Protein AF-A0AAU8KJT3-F1 (afdb_monomer_lite)

Foldseek 3Di:
DDDDDPDDDDPPPCPPPPPDDDPVQAQKKAWDQPPVQQWIWIQGSVRDIWIFHADPVRKTHTPVVAQWIWDADPQGIWIAGVVRDIFDAHPRRMTRPPDPDPPDDDDD

pLDDT: mean 72.56, std 16.4, range [39.25, 90.5]

Secondary structure (DSSP, 8-state):
----------------------TTS-SEEEEEEETTTTEEEEE-TTS-EEEEEEPTTS-EE-STT-SEEEEEETTEEEEEETTS-EEEE-TTSEEESSS---------

Sequence (108 aa):
MSGEDAGRQTRSTEAPLTFAPDAAAGPVVRLVQESAAGTVLVTHADGSQARFGRNLDGTLAGPSGSTTDLVADSSGRLLRQRTGTTRRFDSAGLLRLGQRQPSGQVLA

Structure (mmCIF, N/CA/C/O backbone):
data_AF-A0AAU8KJT3-F1
#
_entry.id   AF-A0AAU8KJT3-F1
#
loop_
_atom_site.group_PDB
_atom_site.id
_atom_site.type_symbol
_atom_site.label_atom_id
_atom_site.label_alt_id
_atom_site.label_comp_id
_atom_site.label_asym_id
_atom_site.label_entity_id
_atom_site.label_seq_id
_atom_site.pdbx_PDB_ins_code
_atom_site.Cartn_x
_atom_site.Cartn_y
_atom_site.Cartn_z
_atom_site.occupancy
_atom_site.B_iso_or_equiv
_atom_site.auth_seq_id
_atom_site.auth_comp_id
_atom_site.auth_asym_id
_atom_site.auth_atom_id
_atom_site.pdbx_PDB_model_num
ATOM 1 N N . MET A 1 1 ? 50.275 -4.904 -40.663 1.00 40.38 1 MET A N 1
ATOM 2 C CA . MET A 1 1 ? 49.679 -5.899 -39.749 1.00 40.38 1 MET A CA 1
ATOM 3 C C . MET A 1 1 ? 48.439 -5.261 -39.156 1.00 40.38 1 MET A C 1
ATOM 5 O O . MET A 1 1 ? 48.562 -4.485 -38.221 1.00 40.38 1 MET A O 1
ATOM 9 N N . SER A 1 2 ? 47.286 -5.510 -39.775 1.00 48.94 2 SER A N 1
ATOM 10 C CA . SER A 1 2 ? 45.974 -5.079 -39.284 1.00 48.94 2 SER A CA 1
ATOM 11 C C . SER A 1 2 ? 45.242 -6.338 -38.839 1.00 48.94 2 SER A C 1
ATOM 13 O O . SER A 1 2 ? 45.101 -7.266 -39.630 1.00 48.94 2 SER A O 1
ATOM 15 N N . GLY A 1 3 ? 44.863 -6.395 -37.568 1.00 51.41 3 GLY A N 1
ATOM 16 C CA . GLY A 1 3 ? 44.025 -7.440 -36.994 1.00 51.41 3 GLY A CA 1
ATOM 17 C C . GLY A 1 3 ? 42.993 -6.736 -36.136 1.00 51.41 3 GLY A C 1
ATOM 18 O O . GLY A 1 3 ? 43.339 -6.148 -35.116 1.00 51.41 3 GLY A O 1
ATOM 19 N N . GLU A 1 4 ? 41.778 -6.683 -36.652 1.00 59.03 4 GLU A N 1
ATOM 20 C CA . GLU A 1 4 ? 40.683 -5.846 -36.188 1.00 59.03 4 GLU A CA 1
ATOM 21 C C . GLU A 1 4 ? 40.043 -6.442 -34.925 1.00 59.03 4 GLU A C 1
ATOM 23 O O . GLU A 1 4 ? 39.992 -7.659 -34.742 1.00 59.03 4 GLU A O 1
ATOM 28 N N . ASP A 1 5 ? 39.598 -5.550 -34.044 1.00 54.22 5 ASP A N 1
ATOM 29 C CA . ASP A 1 5 ? 39.007 -5.804 -32.731 1.00 54.22 5 ASP A CA 1
ATOM 30 C C . ASP A 1 5 ? 37.759 -6.704 -32.826 1.00 54.22 5 ASP A C 1
ATOM 32 O O . ASP A 1 5 ? 36.662 -6.276 -33.189 1.00 54.22 5 ASP A O 1
ATOM 36 N N . ALA A 1 6 ? 37.928 -7.990 -32.516 1.00 63.22 6 ALA A N 1
ATOM 37 C CA . ALA A 1 6 ? 36.837 -8.947 -32.404 1.00 63.22 6 ALA A CA 1
ATOM 38 C C . ALA A 1 6 ? 36.197 -8.843 -31.010 1.00 63.22 6 ALA A C 1
ATOM 40 O O . ALA A 1 6 ? 36.493 -9.632 -30.112 1.00 63.22 6 ALA A O 1
ATOM 41 N N . GLY A 1 7 ? 35.290 -7.881 -30.828 1.00 66.12 7 GLY A N 1
ATOM 42 C CA . GLY A 1 7 ? 34.644 -7.640 -29.539 1.00 66.12 7 GLY A CA 1
ATOM 43 C C . GLY A 1 7 ? 33.161 -7.292 -29.639 1.00 66.12 7 GLY A C 1
ATOM 44 O O . GLY A 1 7 ? 32.807 -6.131 -29.774 1.00 66.12 7 GLY A O 1
ATOM 45 N N . ARG A 1 8 ? 32.302 -8.301 -29.424 1.00 57.12 8 ARG A N 1
ATOM 46 C CA . ARG A 1 8 ? 30.838 -8.238 -29.180 1.00 57.12 8 ARG A CA 1
ATOM 47 C C . ARG A 1 8 ? 29.945 -8.019 -30.412 1.00 57.12 8 ARG A C 1
ATOM 49 O O . ARG A 1 8 ? 29.611 -6.902 -30.782 1.00 57.12 8 ARG A O 1
ATOM 56 N N . GLN A 1 9 ? 29.421 -9.121 -30.954 1.00 54.72 9 GLN A N 1
ATOM 57 C CA . GLN A 1 9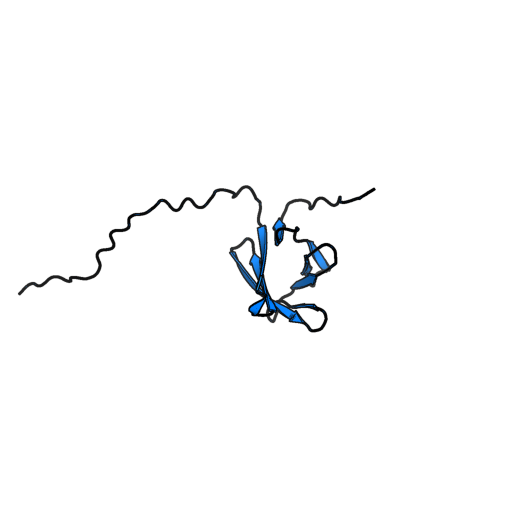 ? 28.191 -9.098 -31.755 1.00 54.72 9 GLN A CA 1
ATOM 58 C C . GLN A 1 9 ? 26.998 -9.473 -30.868 1.00 54.72 9 GLN A C 1
ATOM 60 O O . GLN A 1 9 ? 26.838 -10.632 -30.493 1.00 54.72 9 GLN A O 1
ATOM 65 N N . THR A 1 10 ? 26.141 -8.505 -30.545 1.00 53.09 10 THR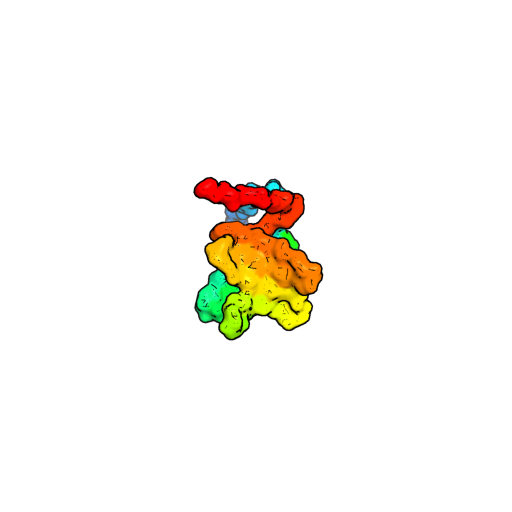 A N 1
ATOM 66 C CA . THR A 1 10 ? 24.816 -8.754 -29.963 1.00 53.09 10 THR A CA 1
ATOM 67 C C . THR A 1 10 ? 23.802 -8.808 -31.097 1.00 53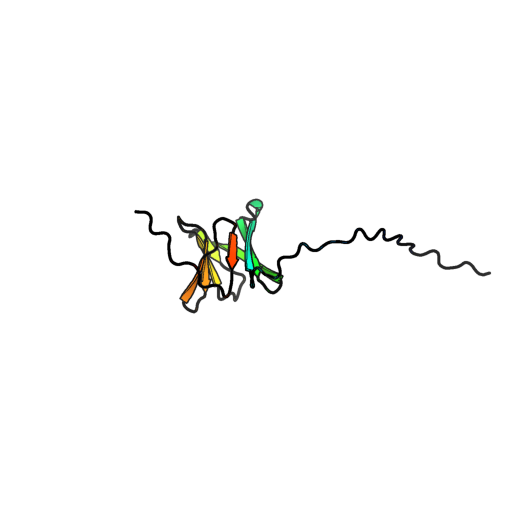.09 10 THR A C 1
ATOM 69 O O . THR A 1 10 ? 23.345 -7.775 -31.583 1.00 53.09 10 THR A O 1
ATOM 72 N N . ARG A 1 11 ? 23.440 -10.009 -31.556 1.00 52.19 11 ARG A N 1
ATOM 73 C CA . ARG A 1 11 ? 22.221 -10.165 -32.358 1.00 52.19 11 ARG A CA 1
ATOM 74 C C . ARG A 1 11 ? 21.034 -10.124 -31.397 1.00 52.19 11 ARG A C 1
ATOM 76 O O . ARG A 1 11 ? 20.598 -11.158 -30.903 1.00 52.19 11 ARG A O 1
ATOM 83 N N . SER A 1 12 ? 20.575 -8.915 -31.079 1.00 48.47 12 SER A N 1
ATOM 84 C CA . SER A 1 12 ? 19.346 -8.697 -30.317 1.00 48.47 12 SER A CA 1
ATOM 85 C C . SER A 1 12 ? 18.156 -9.082 -31.193 1.00 48.47 12 SER A C 1
ATOM 87 O O . SER A 1 12 ? 17.703 -8.294 -32.017 1.00 48.47 12 SER A O 1
ATOM 89 N N . THR A 1 13 ? 17.644 -10.303 -31.044 1.00 52.09 13 THR A N 1
ATOM 90 C CA . THR A 1 13 ? 16.250 -10.598 -31.399 1.00 52.09 13 THR A CA 1
ATOM 91 C C . THR A 1 13 ? 15.386 -9.909 -30.356 1.00 52.09 13 THR A C 1
ATOM 93 O O . THR A 1 13 ? 15.088 -10.469 -29.303 1.00 52.09 13 THR A O 1
ATOM 96 N N . GLU A 1 14 ? 15.079 -8.643 -30.615 1.00 42.50 14 GLU A N 1
ATOM 97 C CA . GLU A 1 14 ? 14.164 -7.840 -29.819 1.00 42.50 14 GLU A CA 1
ATOM 98 C C . GLU A 1 14 ? 12.766 -8.450 -29.974 1.00 42.50 14 GLU A C 1
ATOM 100 O O . GLU A 1 14 ? 12.009 -8.120 -30.883 1.00 42.50 14 GLU A O 1
ATOM 105 N N . ALA A 1 15 ? 12.433 -9.425 -29.123 1.00 53.22 15 ALA A N 1
ATOM 106 C CA . ALA A 1 15 ? 11.034 -9.696 -28.848 1.00 53.22 15 ALA A CA 1
ATOM 107 C C . ALA A 1 15 ? 10.466 -8.368 -28.333 1.00 53.22 15 ALA A C 1
ATOM 109 O O . ALA A 1 15 ? 11.021 -7.846 -27.360 1.00 53.22 15 ALA A O 1
ATOM 110 N N . PRO A 1 16 ? 9.435 -7.781 -28.967 1.00 48.62 16 PRO A N 1
ATOM 111 C CA . PRO A 1 16 ? 8.851 -6.555 -28.459 1.00 48.62 16 PRO A CA 1
ATOM 112 C C . PRO A 1 16 ? 8.336 -6.856 -27.054 1.00 48.62 16 PRO A C 1
ATOM 114 O O . PRO A 1 16 ? 7.337 -7.556 -26.876 1.00 48.62 16 PRO A O 1
ATOM 117 N N . LEU A 1 17 ? 9.060 -6.367 -26.045 1.00 46.28 17 LEU A N 1
ATOM 118 C CA . LEU A 1 17 ? 8.607 -6.345 -24.666 1.00 46.28 17 LEU A CA 1
ATOM 119 C C . LEU A 1 17 ? 7.406 -5.404 -24.646 1.00 46.28 17 LEU A C 1
ATOM 121 O O . LEU A 1 17 ? 7.533 -4.197 -24.464 1.00 46.28 17 LEU A O 1
ATOM 125 N N . THR A 1 18 ? 6.224 -5.959 -24.902 1.00 50.66 18 THR A N 1
ATOM 126 C CA . THR A 1 18 ? 4.972 -5.265 -24.639 1.00 50.66 18 THR A CA 1
ATOM 127 C C . THR A 1 18 ? 4.885 -5.133 -23.129 1.00 50.66 18 THR A C 1
ATOM 129 O O . THR A 1 18 ? 4.507 -6.072 -22.430 1.00 50.66 18 THR A O 1
ATOM 132 N N . PHE A 1 19 ? 5.286 -3.976 -22.609 1.00 49.59 19 PHE A N 1
ATOM 133 C CA . PHE A 1 19 ? 4.893 -3.576 -21.269 1.00 49.59 19 PHE A CA 1
ATOM 134 C C . PHE A 1 19 ? 3.367 -3.511 -21.286 1.00 49.59 19 PHE A C 1
ATOM 136 O O . PHE A 1 19 ? 2.793 -2.684 -21.995 1.00 49.59 19 PHE A O 1
ATOM 143 N N . ALA A 1 20 ? 2.718 -4.463 -20.609 1.00 40.53 20 ALA A N 1
ATOM 144 C CA . ALA A 1 20 ? 1.267 -4.563 -20.589 1.00 40.53 20 ALA A CA 1
ATOM 145 C C . ALA A 1 20 ? 0.667 -3.192 -2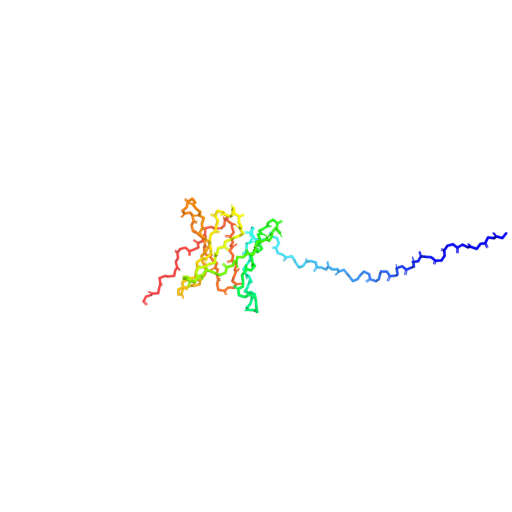0.224 1.00 40.53 20 ALA A C 1
ATOM 147 O O . ALA A 1 20 ? 1.111 -2.575 -19.248 1.00 40.53 20 ALA A O 1
ATOM 148 N N . PRO A 1 21 ? -0.299 -2.691 -21.007 1.00 50.06 21 PRO A N 1
ATOM 149 C CA . PRO A 1 21 ? -0.883 -1.397 -20.750 1.00 50.06 21 PRO A CA 1
ATOM 150 C C . PRO A 1 21 ? -1.845 -1.555 -19.579 1.00 50.06 21 PRO A C 1
ATOM 152 O O . PRO A 1 21 ? -2.859 -2.230 -19.710 1.00 50.06 21 PRO A O 1
ATOM 155 N N . ASP A 1 22 ? -1.558 -0.902 -18.457 1.00 47.62 22 ASP A N 1
ATOM 156 C CA . ASP A 1 22 ? -2.649 -0.253 -17.738 1.00 47.62 22 ASP A CA 1
ATOM 157 C C . ASP A 1 22 ? -2.177 0.968 -16.944 1.00 47.62 22 ASP A C 1
ATOM 159 O O . ASP A 1 22 ? -2.206 1.025 -15.716 1.00 47.62 22 ASP A O 1
ATOM 163 N N . ALA A 1 23 ? -1.748 1.995 -17.676 1.00 45.28 23 ALA A N 1
ATOM 164 C CA . ALA A 1 23 ? -1.602 3.336 -17.117 1.00 45.28 23 ALA A CA 1
ATOM 165 C C . ALA A 1 23 ? -2.959 3.952 -16.685 1.00 45.28 23 ALA A C 1
ATOM 167 O O . ALA A 1 23 ? -2.966 5.060 -16.152 1.00 45.28 23 ALA A O 1
ATOM 168 N N . ALA A 1 24 ? -4.103 3.270 -16.893 1.00 48.19 24 ALA A N 1
ATOM 169 C CA . ALA A 1 24 ? -5.419 3.733 -16.444 1.00 48.19 24 ALA A CA 1
ATOM 170 C C . ALA A 1 24 ? -5.733 3.344 -14.985 1.00 48.19 24 ALA A C 1
ATOM 172 O O . ALA A 1 24 ? -6.617 3.939 -14.360 1.00 48.19 24 ALA A O 1
ATOM 173 N N . ALA A 1 25 ? -4.972 2.425 -14.385 1.00 54.47 25 ALA A N 1
ATOM 174 C CA . ALA A 1 25 ? -4.945 2.259 -12.939 1.00 54.47 25 ALA A CA 1
ATOM 175 C C . ALA A 1 25 ? -4.102 3.399 -12.348 1.00 54.47 25 ALA A C 1
ATOM 177 O O . ALA A 1 25 ? -2.880 3.303 -12.294 1.00 54.47 25 ALA A O 1
ATOM 178 N N . GLY A 1 26 ? -4.739 4.505 -11.945 1.00 61.47 26 GLY A N 1
ATOM 179 C CA . GLY A 1 26 ? -4.060 5.628 -11.274 1.00 61.47 26 GLY A CA 1
ATOM 180 C C . GLY A 1 26 ? -3.076 5.173 -10.177 1.00 61.47 26 GLY A C 1
ATOM 181 O O . GLY A 1 26 ? -3.184 4.047 -9.697 1.00 61.47 26 GLY A O 1
ATOM 182 N N . PRO A 1 27 ? -2.126 6.026 -9.755 1.00 74.12 27 PRO A N 1
ATOM 183 C CA . PRO A 1 27 ? -0.898 5.622 -9.059 1.00 74.12 27 PRO A CA 1
ATOM 184 C C . PRO A 1 27 ? -1.124 4.540 -7.987 1.00 74.12 27 PRO A C 1
ATOM 186 O O . PRO A 1 27 ? -1.853 4.760 -7.018 1.00 74.12 27 PRO A O 1
ATOM 189 N N . VAL A 1 28 ? -0.511 3.363 -8.159 1.00 79.94 28 VAL A N 1
ATOM 190 C CA . VAL A 1 28 ? -0.709 2.191 -7.286 1.00 79.94 28 VAL A CA 1
ATOM 191 C C . VAL A 1 28 ? 0.510 1.952 -6.403 1.00 79.94 28 VAL A C 1
ATOM 193 O O . VAL A 1 28 ? 1.646 1.991 -6.863 1.00 79.94 28 VAL A O 1
ATOM 196 N N . VAL A 1 29 ? 0.266 1.652 -5.131 1.00 87.25 29 VAL A N 1
ATOM 197 C CA . VAL A 1 29 ? 1.258 1.100 -4.206 1.00 87.25 29 VAL A CA 1
ATOM 198 C C . VAL A 1 29 ? 0.992 -0.395 -4.055 1.00 87.25 29 VAL A C 1
ATOM 200 O O . VAL A 1 29 ? -0.146 -0.797 -3.811 1.00 87.25 29 VAL A O 1
ATOM 203 N N . ARG A 1 30 ? 2.028 -1.223 -4.184 1.00 88.69 30 ARG A N 1
ATOM 204 C CA . ARG A 1 30 ? 1.930 -2.685 -4.110 1.00 88.69 30 ARG A CA 1
ATOM 205 C C . ARG A 1 30 ? 2.661 -3.236 -2.896 1.00 88.69 30 ARG A C 1
ATOM 207 O O . ARG A 1 30 ? 3.778 -2.822 -2.603 1.00 88.69 30 ARG A O 1
ATOM 214 N N . LEU A 1 31 ? 2.047 -4.211 -2.241 1.00 90.25 31 LEU A N 1
ATOM 215 C CA . LEU A 1 31 ? 2.581 -4.929 -1.093 1.00 90.25 31 LEU A CA 1
ATOM 216 C C . LEU A 1 31 ? 2.953 -6.364 -1.477 1.00 90.25 31 LEU A C 1
ATOM 218 O O . LEU A 1 31 ? 2.153 -7.076 -2.080 1.00 90.25 31 LEU A O 1
ATOM 222 N N . VAL A 1 32 ? 4.149 -6.804 -1.083 1.00 90.44 32 VAL A N 1
ATOM 223 C CA . VAL A 1 32 ? 4.619 -8.187 -1.243 1.00 90.44 32 VAL A CA 1
ATOM 224 C C . VAL A 1 32 ? 5.180 -8.698 0.075 1.00 90.44 32 VAL A C 1
ATOM 226 O O . VAL A 1 32 ? 6.042 -8.063 0.680 1.00 90.44 32 VAL A O 1
ATOM 229 N N . GLN A 1 33 ? 4.708 -9.862 0.515 1.00 88.81 33 GLN A N 1
ATOM 230 C CA . GLN A 1 33 ? 5.235 -10.516 1.707 1.00 88.81 33 GLN A CA 1
ATOM 231 C C . GLN A 1 33 ? 6.486 -11.334 1.369 1.00 88.81 33 GLN A C 1
ATOM 233 O O . GLN A 1 33 ? 6.440 -12.229 0.529 1.00 88.81 33 GLN A O 1
ATOM 238 N N . GLU A 1 34 ? 7.591 -11.058 2.059 1.00 87.50 34 GLU A N 1
ATOM 239 C CA . GLU A 1 34 ? 8.855 -11.791 1.949 1.00 87.50 34 GLU A CA 1
ATOM 240 C C . GLU A 1 34 ? 8.954 -12.779 3.129 1.00 87.50 34 GLU A C 1
ATOM 242 O O . GLU A 1 34 ? 9.705 -12.576 4.083 1.00 87.50 34 GLU A O 1
ATOM 247 N N . SER A 1 35 ? 8.153 -13.855 3.098 1.00 83.62 35 SER A N 1
ATOM 248 C CA . SER A 1 35 ? 7.965 -14.769 4.243 1.00 83.62 35 SER A CA 1
ATOM 249 C C . SER A 1 35 ? 9.263 -15.374 4.794 1.00 83.62 35 SER A C 1
ATOM 251 O O . SER A 1 35 ? 9.375 -15.545 6.003 1.00 83.62 35 SER A O 1
ATOM 253 N N . ALA A 1 36 ? 10.250 -15.657 3.938 1.00 84.00 36 ALA A N 1
ATOM 254 C CA . ALA A 1 36 ? 11.543 -16.202 4.360 1.00 84.00 36 ALA A CA 1
ATOM 255 C C . ALA A 1 36 ? 12.368 -15.214 5.207 1.00 84.00 36 ALA A C 1
ATOM 257 O O . ALA A 1 36 ? 13.117 -15.633 6.082 1.00 84.00 36 ALA A O 1
ATOM 258 N N . ALA A 1 37 ? 12.216 -13.911 4.959 1.00 82.62 37 ALA A N 1
ATOM 259 C CA . ALA A 1 37 ? 12.915 -12.849 5.680 1.00 82.62 37 ALA A CA 1
ATOM 260 C C . ALA A 1 37 ? 12.068 -12.244 6.814 1.00 82.62 37 ALA A C 1
ATOM 262 O O . ALA A 1 37 ? 12.572 -11.459 7.613 1.00 82.62 37 ALA A O 1
ATOM 263 N N . GLY A 1 38 ? 10.774 -12.575 6.882 1.00 85.00 38 GLY A N 1
ATOM 264 C CA . GLY A 1 38 ? 9.843 -11.961 7.829 1.00 85.00 38 GLY A CA 1
ATOM 265 C C . GLY A 1 38 ? 9.585 -10.475 7.554 1.00 85.00 38 GLY A C 1
ATOM 266 O O . GLY A 1 38 ? 9.142 -9.758 8.450 1.00 85.00 38 GLY A O 1
ATOM 267 N N . THR A 1 39 ? 9.860 -10.010 6.334 1.00 89.31 39 THR A N 1
ATOM 268 C CA . THR A 1 39 ? 9.719 -8.614 5.907 1.00 89.31 39 THR A CA 1
ATOM 269 C C . THR A 1 39 ? 8.571 -8.444 4.921 1.00 89.31 39 THR A C 1
ATOM 271 O O . THR A 1 39 ? 7.999 -9.404 4.393 1.00 89.31 39 THR A O 1
ATOM 274 N N . VAL A 1 40 ? 8.209 -7.189 4.669 1.00 89.62 40 VAL A N 1
ATOM 275 C CA . VAL A 1 40 ? 7.276 -6.819 3.606 1.00 89.62 40 VAL A CA 1
ATOM 276 C C . VAL A 1 40 ? 7.892 -5.747 2.729 1.00 89.62 40 VAL A C 1
ATOM 278 O O . VAL A 1 40 ? 8.315 -4.704 3.218 1.00 89.62 40 VAL A O 1
ATOM 281 N N . LEU A 1 41 ? 7.901 -5.997 1.426 1.00 90.00 41 LEU A N 1
ATOM 282 C CA . LEU A 1 41 ? 8.328 -5.039 0.422 1.00 90.00 41 LEU A CA 1
ATOM 283 C C . LEU A 1 41 ? 7.116 -4.239 -0.057 1.00 90.00 41 LEU A C 1
ATOM 285 O O . LEU A 1 41 ? 6.133 -4.805 -0.539 1.00 90.00 41 LEU A O 1
ATOM 289 N N . VAL A 1 42 ? 7.199 -2.920 0.056 1.00 87.75 42 VAL A N 1
ATOM 290 C CA . VAL A 1 42 ? 6.231 -1.985 -0.513 1.00 87.75 42 VAL A CA 1
ATOM 291 C C . VAL A 1 42 ? 6.871 -1.310 -1.716 1.00 87.75 42 VAL A C 1
ATOM 293 O O . VAL A 1 42 ? 7.946 -0.730 -1.604 1.00 87.75 42 VAL A O 1
ATOM 296 N N . THR A 1 43 ? 6.217 -1.404 -2.870 1.00 88.56 43 THR A N 1
ATOM 297 C CA . THR A 1 43 ? 6.589 -0.677 -4.090 1.00 88.56 43 THR A CA 1
ATOM 298 C C . THR A 1 43 ? 5.636 0.493 -4.256 1.00 88.56 43 THR A C 1
ATOM 300 O O . THR A 1 43 ? 4.426 0.292 -4.358 1.00 88.56 43 THR A O 1
ATOM 303 N N . HIS A 1 44 ? 6.171 1.705 -4.234 1.00 84.94 44 HIS A N 1
ATOM 304 C CA . HIS A 1 44 ? 5.421 2.940 -4.403 1.00 84.94 44 HIS A CA 1
ATOM 305 C C . HIS A 1 44 ? 5.120 3.205 -5.882 1.00 84.94 44 HIS A C 1
ATOM 307 O O . HIS A 1 44 ? 5.716 2.607 -6.777 1.00 84.94 44 HIS A O 1
ATOM 313 N N . ALA A 1 45 ? 4.184 4.119 -6.138 1.00 80.50 45 ALA A N 1
ATOM 314 C CA . ALA A 1 45 ? 3.747 4.444 -7.495 1.00 80.50 45 ALA A CA 1
ATOM 315 C C . ALA A 1 45 ? 4.846 5.090 -8.359 1.00 80.50 45 ALA A C 1
ATOM 317 O O . ALA A 1 45 ? 4.789 5.002 -9.580 1.00 80.50 45 ALA A O 1
ATOM 318 N N . ASP A 1 46 ? 5.844 5.716 -7.734 1.00 77.69 46 ASP A N 1
ATOM 319 C CA . ASP A 1 46 ? 7.040 6.252 -8.398 1.00 77.69 46 ASP A CA 1
ATOM 320 C C . ASP A 1 46 ? 8.098 5.170 -8.697 1.00 77.69 46 ASP A C 1
ATOM 322 O O . ASP A 1 46 ? 9.180 5.476 -9.193 1.00 77.69 46 ASP A O 1
ATOM 326 N N . GLY A 1 47 ? 7.802 3.904 -8.386 1.00 79.94 47 GLY A N 1
ATOM 327 C CA . GLY A 1 47 ? 8.711 2.771 -8.532 1.00 79.94 47 GLY A CA 1
ATOM 328 C C . GLY A 1 47 ? 9.704 2.610 -7.380 1.00 79.94 47 GLY A C 1
ATOM 329 O O . GLY A 1 47 ? 10.403 1.596 -7.330 1.00 79.94 47 GLY A O 1
ATOM 330 N N . SER A 1 48 ? 9.760 3.552 -6.432 1.00 82.38 48 SER A N 1
ATOM 331 C CA . SER A 1 48 ? 10.609 3.419 -5.251 1.00 82.38 48 SER A CA 1
ATOM 332 C C . SER A 1 48 ? 10.141 2.263 -4.367 1.00 82.38 48 SER A C 1
ATOM 334 O O . SER A 1 48 ? 8.967 1.881 -4.346 1.00 82.38 48 SER A O 1
ATOM 336 N N . GLN A 1 49 ? 11.080 1.666 -3.637 1.00 88.69 49 GLN A N 1
ATOM 337 C CA . GLN A 1 49 ? 10.820 0.495 -2.810 1.00 88.69 49 GLN A CA 1
ATOM 338 C C . GLN A 1 49 ? 11.248 0.733 -1.368 1.00 88.69 49 GLN A C 1
ATOM 340 O O . GLN A 1 49 ? 12.334 1.245 -1.105 1.00 88.69 49 GLN A O 1
ATOM 345 N N . ALA A 1 50 ? 10.414 0.287 -0.434 1.00 86.88 50 ALA A N 1
ATOM 346 C CA . ALA A 1 50 ? 10.698 0.308 0.992 1.00 86.88 50 ALA A CA 1
ATOM 347 C C . ALA A 1 50 ? 10.443 -1.077 1.594 1.00 86.88 50 ALA A C 1
ATOM 349 O O . ALA A 1 50 ? 9.397 -1.687 1.365 1.00 86.88 50 ALA A O 1
ATOM 350 N N . ARG A 1 51 ? 11.404 -1.577 2.378 1.00 90.50 51 ARG A N 1
ATOM 351 C CA . ARG A 1 51 ? 11.240 -2.810 3.156 1.00 90.50 51 ARG A CA 1
ATOM 352 C C . ARG A 1 51 ? 10.828 -2.483 4.577 1.00 90.50 51 ARG A C 1
ATOM 354 O O . ARG A 1 51 ? 11.475 -1.682 5.243 1.00 90.50 51 ARG A O 1
ATOM 361 N N . PHE A 1 52 ? 9.767 -3.141 5.016 1.00 90.19 52 PHE A N 1
ATOM 362 C CA . PHE A 1 52 ? 9.220 -3.031 6.352 1.00 90.19 52 PHE A CA 1
ATOM 363 C C . PHE A 1 52 ? 9.575 -4.290 7.147 1.00 90.19 52 PHE A C 1
ATOM 365 O O . PHE A 1 52 ? 9.283 -5.408 6.708 1.00 90.19 52 PHE A O 1
ATOM 372 N N . GLY A 1 53 ? 10.227 -4.104 8.293 1.00 87.25 53 GLY A N 1
ATOM 373 C CA . GLY A 1 53 ? 10.644 -5.170 9.204 1.00 87.25 53 GLY A CA 1
ATOM 374 C C . GLY A 1 53 ? 9.607 -5.418 10.291 1.00 87.25 53 GLY A C 1
ATOM 375 O O . GLY A 1 53 ? 8.897 -4.499 10.687 1.00 87.25 53 GLY A O 1
ATOM 376 N N . ARG A 1 54 ? 9.486 -6.661 10.761 1.00 86.88 54 ARG A N 1
ATOM 377 C CA . ARG A 1 54 ? 8.462 -7.047 11.740 1.00 86.88 54 ARG A CA 1
ATOM 378 C C . ARG A 1 54 ? 8.894 -6.708 13.163 1.00 86.88 54 ARG A C 1
ATOM 380 O O . ARG A 1 54 ? 9.953 -7.138 13.608 1.00 86.88 54 ARG A O 1
ATOM 387 N N . ASN A 1 55 ? 8.034 -5.995 13.877 1.00 83.25 55 ASN A N 1
ATOM 388 C CA . ASN A 1 55 ? 8.146 -5.753 15.308 1.00 83.25 55 ASN A CA 1
ATOM 389 C C . ASN A 1 55 ? 7.537 -6.917 16.106 1.00 83.25 55 ASN A C 1
ATOM 391 O O . ASN A 1 55 ? 6.733 -7.701 15.591 1.00 83.25 55 ASN A O 1
ATOM 395 N N . LEU A 1 56 ? 7.888 -7.008 17.393 1.00 80.44 56 LEU A N 1
ATOM 396 C CA . LEU A 1 56 ? 7.376 -8.043 18.305 1.00 80.44 56 LEU A CA 1
ATOM 397 C C . LEU A 1 56 ? 5.853 -7.988 18.491 1.00 80.44 56 LEU A C 1
ATOM 399 O O . LEU A 1 56 ? 5.222 -9.023 18.679 1.00 80.44 56 LEU A O 1
ATOM 403 N N . ASP A 1 57 ? 5.262 -6.799 18.394 1.00 80.12 57 ASP A N 1
ATOM 404 C CA . ASP A 1 57 ? 3.813 -6.584 18.476 1.00 80.12 57 ASP A CA 1
ATOM 405 C C . ASP A 1 57 ? 3.058 -6.976 17.187 1.00 80.12 57 ASP A C 1
ATOM 407 O O . ASP A 1 57 ? 1.837 -6.858 17.115 1.00 80.12 57 ASP A O 1
ATOM 411 N N . GLY A 1 58 ? 3.772 -7.451 16.158 1.00 77.50 58 GLY A N 1
ATOM 412 C CA . GLY A 1 58 ? 3.206 -7.859 14.875 1.00 77.50 58 GLY A CA 1
ATOM 413 C C . GLY A 1 58 ? 3.004 -6.723 13.869 1.00 77.50 58 GLY A C 1
ATOM 414 O O . GLY A 1 58 ? 2.654 -7.007 12.721 1.00 77.50 58 GLY A O 1
ATOM 415 N N . THR A 1 59 ? 3.264 -5.468 14.244 1.00 83.81 59 THR A N 1
ATOM 416 C CA . THR A 1 59 ? 3.357 -4.358 13.286 1.00 83.81 59 THR A CA 1
ATOM 417 C C . THR A 1 59 ? 4.615 -4.499 12.431 1.00 83.81 59 THR A C 1
ATOM 419 O O . THR A 1 59 ? 5.563 -5.191 12.807 1.00 83.81 59 THR A O 1
ATOM 422 N N . LEU A 1 60 ? 4.642 -3.866 11.257 1.00 83.94 60 LEU A N 1
ATOM 423 C CA . LEU A 1 60 ? 5.869 -3.745 10.478 1.00 83.94 60 LEU A CA 1
ATOM 424 C C . LEU A 1 60 ? 6.326 -2.288 10.449 1.00 83.94 60 LEU A C 1
ATOM 426 O O . LEU A 1 60 ? 5.610 -1.418 9.948 1.00 83.94 60 LEU A O 1
ATOM 430 N N . ALA A 1 61 ? 7.524 -2.037 10.962 1.00 85.38 61 ALA A N 1
ATOM 431 C CA . ALA A 1 61 ? 8.166 -0.733 10.917 1.00 85.38 61 ALA A CA 1
ATOM 432 C C . ALA A 1 61 ? 8.806 -0.513 9.549 1.00 85.38 61 ALA A C 1
ATOM 434 O O . ALA A 1 61 ? 9.440 -1.417 8.999 1.00 85.38 61 ALA A O 1
ATOM 435 N N . GLY A 1 62 ? 8.655 0.692 9.002 1.00 82.25 62 GLY A N 1
ATOM 436 C CA . GLY A 1 62 ? 9.409 1.084 7.816 1.00 82.25 62 GLY A CA 1
ATOM 437 C C . GLY A 1 62 ? 10.912 1.223 8.098 1.00 82.25 62 GLY A C 1
ATOM 438 O O . GLY A 1 62 ? 11.351 1.091 9.243 1.00 82.25 62 GLY A O 1
ATOM 439 N N . PRO A 1 63 ? 11.714 1.527 7.064 1.00 80.00 63 PRO A N 1
ATOM 440 C CA . PRO A 1 63 ? 13.136 1.824 7.222 1.00 80.00 63 PRO A CA 1
ATOM 441 C C . PRO A 1 63 ? 13.380 2.933 8.254 1.00 80.00 63 PRO A C 1
ATOM 443 O O . PRO A 1 63 ? 12.509 3.773 8.480 1.00 80.00 63 PRO A O 1
ATOM 446 N N . SER A 1 64 ? 14.575 2.991 8.844 1.00 75.31 64 SER A N 1
ATOM 447 C CA . SER A 1 64 ? 14.948 4.065 9.774 1.00 75.31 64 SER A CA 1
ATOM 448 C C . SER A 1 64 ? 14.657 5.448 9.179 1.00 75.31 64 SER A C 1
ATOM 450 O O . SER A 1 64 ? 15.083 5.755 8.068 1.00 75.31 64 SER A O 1
ATOM 452 N N . GLY A 1 65 ? 13.914 6.281 9.912 1.00 71.88 65 GLY A N 1
ATOM 453 C CA . GLY A 1 65 ? 13.463 7.595 9.434 1.00 71.88 65 GLY A CA 1
ATOM 454 C C . GLY A 1 65 ? 12.147 7.582 8.643 1.00 71.88 65 GLY A C 1
ATOM 455 O O . GLY A 1 65 ? 11.637 8.650 8.308 1.00 71.88 65 GLY A O 1
ATOM 456 N N . SER A 1 66 ? 11.557 6.410 8.393 1.00 78.38 66 SER A N 1
ATOM 457 C CA . SER A 1 66 ? 10.204 6.282 7.847 1.00 78.38 66 SER A CA 1
ATOM 458 C C . SER A 1 66 ? 9.189 6.979 8.751 1.00 78.38 66 SER A C 1
ATOM 460 O O . SER A 1 66 ? 9.217 6.865 9.976 1.00 78.38 66 SER A O 1
ATOM 462 N N . THR A 1 67 ? 8.242 7.676 8.132 1.00 79.25 67 THR A N 1
ATOM 463 C CA . THR A 1 67 ? 7.055 8.225 8.802 1.00 79.25 67 THR A CA 1
ATOM 464 C C . THR A 1 67 ? 5.847 7.306 8.658 1.00 79.25 67 THR A C 1
ATOM 466 O O . THR A 1 67 ? 4.724 7.717 8.945 1.00 79.25 67 THR A O 1
ATOM 469 N N . THR A 1 68 ? 6.060 6.077 8.193 1.00 81.69 68 THR A N 1
ATOM 470 C CA . THR A 1 68 ? 5.018 5.084 7.943 1.00 81.69 68 THR A CA 1
ATOM 471 C C . THR A 1 68 ? 5.292 3.770 8.649 1.00 81.69 68 THR A C 1
ATOM 473 O O . THR A 1 68 ? 6.407 3.249 8.577 1.00 81.69 68 THR A O 1
ATOM 476 N N . ASP A 1 69 ? 4.224 3.218 9.219 1.00 85.69 69 ASP A N 1
ATOM 477 C CA . ASP A 1 69 ? 4.145 1.851 9.720 1.00 85.69 69 ASP A CA 1
ATOM 478 C C . ASP A 1 69 ? 3.110 1.075 8.916 1.00 85.69 69 ASP A C 1
ATOM 480 O O . ASP A 1 69 ? 2.162 1.640 8.355 1.00 85.69 69 ASP A O 1
ATOM 484 N N . LEU A 1 70 ? 3.254 -0.242 8.917 1.00 86.12 70 LEU A N 1
ATOM 485 C CA . LEU A 1 70 ? 2.318 -1.146 8.288 1.00 86.12 70 LEU A CA 1
ATOM 486 C C . LEU A 1 70 ? 1.666 -2.023 9.354 1.00 86.12 70 LEU A C 1
ATOM 488 O O . LEU A 1 70 ? 2.325 -2.789 10.051 1.00 86.12 70 LEU A O 1
ATOM 492 N N . VAL A 1 71 ? 0.352 -1.892 9.487 1.00 87.62 71 VAL A N 1
ATOM 493 C CA . VAL A 1 71 ? -0.453 -2.583 10.495 1.00 87.62 71 VAL A CA 1
ATOM 494 C C . VAL A 1 71 ? -1.280 -3.657 9.801 1.00 87.62 71 VAL A C 1
ATOM 496 O O . VAL A 1 71 ? -1.845 -3.418 8.733 1.00 87.62 71 VAL A O 1
ATOM 499 N N . ALA A 1 72 ? -1.330 -4.851 10.380 1.00 81.88 72 ALA A N 1
ATOM 500 C CA . ALA A 1 72 ? -2.239 -5.905 9.951 1.00 81.88 72 ALA A CA 1
ATOM 501 C C . ALA A 1 72 ? -3.450 -5.955 10.890 1.00 81.88 72 ALA A C 1
ATOM 503 O O . ALA A 1 72 ? -3.291 -5.842 12.103 1.00 81.88 72 ALA A O 1
ATOM 504 N N . ASP A 1 73 ? -4.642 -6.131 10.330 1.00 78.38 73 ASP A N 1
ATOM 505 C CA . ASP A 1 73 ? -5.878 -6.389 11.068 1.00 78.38 73 ASP A CA 1
ATOM 506 C C . ASP A 1 73 ? -6.644 -7.566 10.419 1.00 78.38 73 ASP A C 1
ATOM 508 O O . ASP A 1 73 ? -6.181 -8.169 9.446 1.00 78.38 73 ASP A O 1
ATOM 512 N N . SER A 1 74 ? -7.826 -7.901 10.944 1.00 76.06 74 SER A N 1
ATOM 513 C CA . SER A 1 74 ? -8.662 -9.003 10.433 1.00 76.06 74 SER A CA 1
ATOM 514 C C . SER A 1 74 ? -9.134 -8.821 8.987 1.00 76.06 74 SER A C 1
ATOM 516 O O . SER A 1 74 ? -9.493 -9.786 8.322 1.00 76.06 74 SER A O 1
ATOM 518 N N . SER A 1 75 ? -9.143 -7.587 8.494 1.00 74.75 75 SER A N 1
ATOM 519 C CA . SER A 1 75 ? -9.634 -7.200 7.174 1.00 74.75 75 SER A CA 1
ATOM 520 C C . SER A 1 75 ? -8.486 -6.959 6.181 1.00 74.75 75 SER A C 1
ATOM 522 O O . SER A 1 75 ? -8.709 -6.417 5.096 1.00 74.75 75 SER A O 1
ATOM 524 N N . GLY A 1 76 ? -7.226 -7.221 6.560 1.00 80.12 76 GLY A N 1
ATOM 525 C CA . GLY A 1 76 ? -6.047 -7.051 5.704 1.00 80.12 76 GLY A CA 1
ATOM 526 C C . GLY A 1 76 ? -4.981 -6.105 6.262 1.00 80.12 76 GLY A C 1
ATOM 527 O O . GLY A 1 76 ? -4.581 -6.199 7.420 1.00 80.12 76 GLY A O 1
ATOM 528 N N . ARG A 1 77 ? -4.435 -5.237 5.400 1.00 86.75 77 ARG A N 1
ATOM 529 C CA . ARG A 1 77 ? -3.234 -4.438 5.694 1.00 86.75 77 ARG A CA 1
ATOM 530 C C . ARG A 1 77 ? -3.505 -2.941 5.556 1.00 86.75 77 ARG A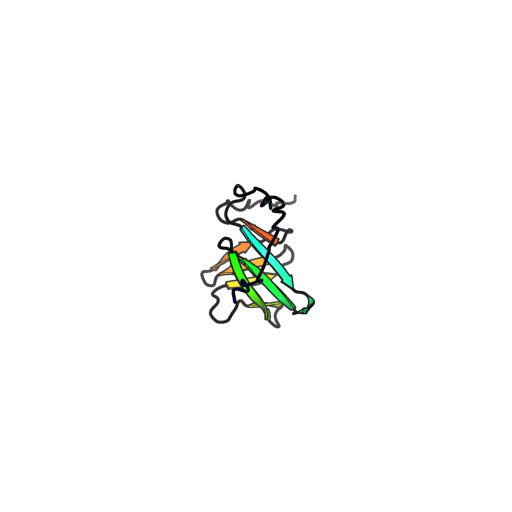 C 1
ATOM 532 O O . ARG A 1 77 ? -4.097 -2.492 4.576 1.00 86.75 77 ARG A O 1
ATOM 539 N N . LEU A 1 78 ? -3.016 -2.168 6.519 1.00 89.25 78 LEU A N 1
ATOM 540 C CA . LEU A 1 78 ? -3.125 -0.715 6.588 1.00 89.25 78 LEU A CA 1
ATOM 541 C C . LEU A 1 78 ? -1.733 -0.083 6.567 1.00 89.25 78 LEU A C 1
ATOM 543 O O . LEU A 1 78 ? -0.867 -0.448 7.359 1.00 89.25 78 LEU A O 1
ATOM 547 N N . LEU A 1 79 ? -1.536 0.903 5.697 1.00 86.81 79 LEU A N 1
ATOM 548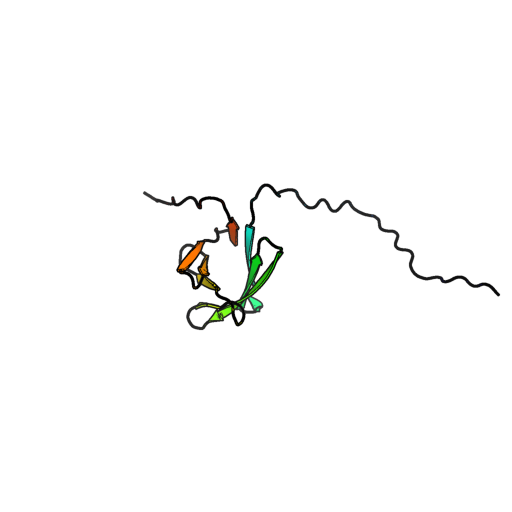 C CA . LEU A 1 79 ? -0.418 1.834 5.783 1.00 86.81 79 LEU A CA 1
ATOM 549 C C . LEU A 1 79 ? -0.839 3.001 6.675 1.00 86.81 79 LEU A C 1
ATOM 551 O O . LEU A 1 79 ? -1.782 3.723 6.342 1.00 86.81 79 LEU A O 1
ATOM 555 N N . ARG A 1 80 ? -0.152 3.190 7.800 1.00 87.62 80 ARG A N 1
ATOM 556 C CA . ARG A 1 80 ? -0.396 4.283 8.742 1.00 87.62 80 ARG A CA 1
ATOM 557 C C . ARG A 1 80 ? 0.750 5.279 8.667 1.00 87.62 80 ARG A C 1
ATOM 559 O O . ARG A 1 80 ? 1.889 4.935 8.956 1.00 87.62 80 ARG A O 1
ATOM 566 N N . GLN A 1 81 ? 0.442 6.517 8.307 1.00 84.56 81 GLN A N 1
ATOM 567 C CA . GLN A 1 81 ? 1.381 7.633 8.364 1.00 84.56 81 GLN A CA 1
ATOM 568 C C . GLN A 1 81 ? 1.387 8.251 9.766 1.00 84.56 81 GLN A C 1
ATOM 570 O O . GLN A 1 81 ? 0.355 8.306 10.435 1.00 84.56 81 GLN A O 1
ATOM 575 N N . ARG A 1 82 ? 2.529 8.800 10.190 1.00 76.69 82 ARG A N 1
ATOM 576 C CA . ARG A 1 82 ? 2.686 9.519 11.467 1.00 76.69 82 ARG A CA 1
ATOM 577 C C . ARG A 1 82 ? 1.793 10.757 11.563 1.00 76.69 82 ARG A C 1
ATOM 579 O O . ARG A 1 82 ? 1.452 11.184 12.656 1.00 76.69 82 ARG A O 1
ATOM 586 N N . THR A 1 83 ? 1.377 11.297 10.421 1.00 79.19 83 THR A N 1
ATOM 587 C CA . THR A 1 83 ? 0.383 12.374 10.306 1.00 79.19 83 THR A CA 1
ATOM 588 C C . THR A 1 83 ? -1.047 11.921 10.632 1.00 79.19 83 THR A C 1
ATOM 590 O O . THR A 1 83 ? -1.966 12.729 10.567 1.00 79.19 83 THR A O 1
ATOM 593 N N . GLY A 1 84 ? -1.262 10.638 10.947 1.00 76.56 84 GLY A N 1
ATOM 594 C CA . GLY A 1 84 ? -2.568 10.059 11.276 1.00 76.56 84 GLY A CA 1
ATOM 595 C C . GLY A 1 84 ? -3.348 9.538 10.068 1.00 76.56 84 GLY A C 1
ATOM 596 O O . GLY A 1 84 ? -4.379 8.893 10.237 1.00 76.56 84 GLY A O 1
ATOM 597 N N . THR A 1 85 ? -2.859 9.758 8.845 1.00 83.69 85 THR A N 1
ATOM 598 C CA . THR A 1 85 ? -3.509 9.231 7.637 1.00 83.69 85 THR A CA 1
ATOM 599 C C . THR A 1 85 ? -3.343 7.716 7.562 1.00 83.69 85 THR A C 1
ATOM 601 O O . THR A 1 85 ? -2.222 7.203 7.584 1.00 83.69 85 THR A O 1
ATOM 604 N N . THR A 1 86 ? -4.452 6.996 7.414 1.00 86.69 86 THR A N 1
ATOM 605 C CA . THR A 1 86 ? -4.466 5.551 7.174 1.00 86.69 86 THR A CA 1
ATOM 606 C C . THR A 1 86 ? -4.961 5.252 5.767 1.00 86.69 86 THR A C 1
ATOM 608 O O . THR A 1 86 ? -5.861 5.907 5.244 1.00 86.69 86 THR A O 1
ATOM 611 N N . ARG A 1 87 ? -4.337 4.272 5.114 1.00 86.44 87 ARG A N 1
ATOM 612 C CA . ARG A 1 87 ? -4.719 3.818 3.775 1.00 86.44 87 ARG A CA 1
ATOM 613 C C . ARG A 1 87 ? -4.731 2.301 3.734 1.00 86.44 87 ARG A C 1
ATOM 615 O O . ARG A 1 87 ? -3.780 1.665 4.181 1.00 86.44 87 ARG A O 1
ATOM 622 N N . ARG A 1 88 ? -5.801 1.729 3.190 1.00 88.44 88 ARG A N 1
ATOM 623 C CA . ARG A 1 88 ? -6.006 0.282 3.154 1.00 88.44 88 ARG A CA 1
ATOM 624 C C . ARG A 1 88 ? -5.552 -0.336 1.838 1.00 88.44 88 ARG A C 1
ATOM 626 O O . ARG A 1 88 ? -5.908 0.163 0.772 1.00 88.44 88 ARG A O 1
ATOM 633 N N . PHE A 1 89 ? -4.782 -1.414 1.941 1.00 87.56 89 PHE A N 1
ATOM 634 C CA . PHE A 1 89 ? -4.534 -2.316 0.823 1.00 87.56 89 PHE A CA 1
ATOM 635 C C . PHE A 1 89 ? -5.739 -3.240 0.650 1.00 87.56 89 PHE A C 1
ATOM 637 O O . PHE A 1 89 ? -6.324 -3.692 1.637 1.00 87.56 89 PHE A O 1
ATOM 644 N N . ASP A 1 90 ? -6.101 -3.520 -0.596 1.00 85.19 90 ASP A N 1
ATOM 645 C CA . ASP A 1 90 ? -7.084 -4.551 -0.912 1.00 85.19 90 ASP A CA 1
ATOM 646 C C . ASP A 1 90 ? -6.517 -5.968 -0.686 1.00 85.19 90 ASP A C 1
ATOM 648 O O . ASP A 1 90 ? -5.351 -6.157 -0.322 1.00 85.19 90 ASP A O 1
ATOM 652 N N . SER A 1 91 ? -7.355 -6.986 -0.891 1.00 82.12 91 SER A N 1
ATOM 653 C CA . SER A 1 91 ? -6.969 -8.395 -0.745 1.00 82.12 91 SER A CA 1
ATOM 654 C C . SER A 1 91 ? -5.888 -8.844 -1.737 1.00 82.12 91 SER A C 1
ATOM 656 O O . SER A 1 91 ? -5.226 -9.848 -1.485 1.00 82.12 91 SER A O 1
ATOM 658 N N . ALA A 1 92 ? -5.666 -8.101 -2.827 1.00 84.12 92 ALA A N 1
ATOM 659 C CA . ALA A 1 92 ? -4.588 -8.338 -3.785 1.00 84.12 92 ALA A CA 1
ATOM 660 C C . ALA A 1 92 ? -3.276 -7.626 -3.394 1.00 84.12 92 ALA A C 1
ATOM 662 O O . ALA A 1 92 ? -2.275 -7.735 -4.105 1.00 84.12 92 ALA A O 1
ATOM 663 N N . GLY A 1 93 ? -3.258 -6.898 -2.271 1.00 86.19 93 GLY A N 1
ATOM 664 C CA . GLY A 1 93 ? -2.097 -6.142 -1.813 1.00 86.19 93 GLY A CA 1
ATOM 665 C C . GLY A 1 93 ? -1.888 -4.836 -2.576 1.00 86.19 93 GLY A C 1
ATOM 666 O O . GLY A 1 93 ? -0.760 -4.345 -2.633 1.00 86.19 93 GLY A O 1
ATOM 667 N N . LEU A 1 94 ? -2.941 -4.266 -3.169 1.00 86.88 94 LEU A N 1
ATOM 668 C CA . LEU A 1 94 ? -2.873 -3.017 -3.923 1.00 86.88 94 LEU A CA 1
ATOM 669 C C . LEU A 1 94 ? -3.540 -1.872 -3.163 1.00 86.88 94 LEU A C 1
ATOM 671 O O . LEU A 1 94 ? -4.620 -2.001 -2.589 1.00 86.88 94 LEU A O 1
ATOM 675 N N . LEU A 1 95 ? -2.894 -0.713 -3.196 1.00 86.44 95 LEU A N 1
ATOM 676 C CA . LEU A 1 95 ? -3.425 0.549 -2.708 1.00 86.44 95 LEU A CA 1
ATOM 677 C C . LEU A 1 95 ? -3.461 1.536 -3.876 1.00 86.44 95 LEU A C 1
ATOM 679 O O . LEU A 1 95 ? -2.423 1.973 -4.363 1.00 86.44 95 LEU A O 1
ATOM 683 N N . ARG A 1 96 ? -4.665 1.907 -4.310 1.00 83.50 96 ARG A N 1
ATOM 684 C CA . ARG A 1 96 ? -4.879 2.887 -5.384 1.00 83.50 96 ARG A CA 1
ATOM 685 C C . ARG A 1 96 ? -4.903 4.293 -4.786 1.00 83.50 96 ARG A C 1
ATOM 687 O O . ARG A 1 96 ? -5.733 4.589 -3.926 1.00 83.50 96 ARG A O 1
ATOM 694 N N . LEU A 1 97 ? -3.972 5.150 -5.195 1.00 74.19 97 LEU A N 1
ATOM 695 C CA . LEU A 1 97 ? -3.876 6.536 -4.743 1.00 74.19 97 LEU A CA 1
ATOM 696 C C . LEU A 1 97 ? -4.767 7.424 -5.632 1.00 74.19 97 LEU A C 1
ATOM 698 O O . LEU A 1 97 ? -4.782 7.279 -6.849 1.00 74.19 97 LEU A O 1
ATOM 702 N N . GLY A 1 98 ? -5.524 8.345 -5.029 1.00 66.56 98 GLY A N 1
ATOM 703 C CA . GLY A 1 98 ? -6.326 9.341 -5.761 1.00 66.56 98 GLY A CA 1
ATOM 704 C C . GLY A 1 98 ? -7.737 8.903 -6.171 1.00 66.56 98 GLY A C 1
ATOM 705 O O . GLY A 1 98 ? -8.551 9.752 -6.514 1.00 66.56 98 GLY A O 1
ATOM 706 N N . GLN A 1 99 ? -8.075 7.619 -6.056 1.00 53.34 99 GLN A N 1
ATOM 707 C CA . GLN A 1 99 ? -9.467 7.162 -6.103 1.00 53.34 99 GLN A CA 1
ATOM 708 C C . GLN A 1 99 ? -10.077 7.313 -4.701 1.00 53.34 99 GLN A C 1
ATOM 710 O O . GLN A 1 99 ? -9.430 6.935 -3.718 1.00 53.34 99 GLN A O 1
ATOM 715 N N . ARG A 1 100 ? -11.306 7.848 -4.569 1.00 47.56 100 ARG A N 1
ATOM 716 C CA . ARG A 1 100 ? -12.059 7.695 -3.309 1.00 47.56 100 ARG A CA 1
ATOM 717 C C . ARG A 1 100 ? -12.143 6.192 -3.047 1.00 47.56 100 ARG A C 1
ATOM 719 O O . ARG A 1 100 ? -12.748 5.472 -3.836 1.00 47.56 100 ARG A O 1
ATOM 726 N N . GLN A 1 101 ? -11.509 5.718 -1.976 1.00 49.62 101 GLN A N 1
ATOM 727 C CA . GLN A 1 101 ? -11.711 4.347 -1.520 1.00 49.62 101 GLN A CA 1
ATOM 728 C C . GLN A 1 101 ? -13.219 4.177 -1.297 1.00 49.62 101 GLN A C 1
ATOM 730 O O . GLN A 1 101 ? -13.800 5.026 -0.616 1.00 49.62 101 GLN A O 1
ATOM 735 N N . PRO A 1 102 ? -13.881 3.172 -1.896 1.00 45.72 102 PRO A N 1
ATOM 736 C CA . PRO A 1 102 ? -15.284 2.931 -1.615 1.00 45.72 102 PRO A CA 1
ATOM 737 C C . PRO A 1 102 ? -15.397 2.511 -0.149 1.00 45.72 102 PRO A C 1
ATOM 739 O O . PRO A 1 102 ? -15.128 1.371 0.225 1.00 45.72 102 PRO A O 1
ATOM 742 N N . SER A 1 103 ? -15.747 3.466 0.707 1.00 56.28 103 SER A N 1
ATOM 743 C CA . SER A 1 103 ? -16.215 3.215 2.062 1.00 56.28 103 SER A CA 1
ATOM 744 C C . SER A 1 103 ? -17.564 2.513 1.926 1.00 56.28 103 SER A C 1
ATOM 746 O O . SER A 1 103 ? -18.584 3.168 1.731 1.00 56.28 103 SER A O 1
ATOM 748 N N . GLY A 1 104 ? -17.583 1.183 1.929 1.00 52.75 104 GLY A N 1
ATOM 749 C CA . GLY A 1 104 ? -18.842 0.473 1.725 1.00 52.75 104 GLY A CA 1
ATOM 750 C C . GLY A 1 104 ? -18.707 -1.032 1.594 1.00 52.75 104 GLY A C 1
ATOM 751 O O . GLY A 1 104 ? -19.039 -1.579 0.555 1.00 52.75 104 GLY A O 1
ATOM 752 N N . GLN A 1 105 ? -18.262 -1.704 2.652 1.00 44.91 105 GLN A N 1
ATOM 753 C CA . GLN A 1 105 ? -18.685 -3.083 2.902 1.00 44.91 105 GLN A CA 1
ATOM 754 C C . GLN A 1 105 ? -19.520 -3.046 4.183 1.00 44.91 105 GLN A C 1
ATOM 756 O O . GLN A 1 105 ? -19.005 -3.218 5.284 1.00 44.91 105 GLN A O 1
ATOM 761 N N . VAL A 1 106 ? -20.804 -2.721 4.025 1.00 44.16 106 VAL A N 1
ATOM 762 C CA . VAL A 1 106 ? -21.843 -3.065 4.998 1.00 44.16 106 VAL A CA 1
ATOM 763 C C . VAL A 1 106 ? -22.313 -4.452 4.577 1.00 44.16 106 VAL A C 1
ATOM 765 O O . VAL A 1 106 ? -22.939 -4.578 3.527 1.00 44.16 106 VAL A O 1
ATOM 768 N N . LEU A 1 107 ? -21.965 -5.491 5.338 1.00 39.25 107 LEU A N 1
ATOM 769 C CA . LEU A 1 107 ? -22.737 -6.729 5.273 1.00 39.25 107 LEU A CA 1
ATOM 770 C C . LEU A 1 107 ? -23.957 -6.545 6.176 1.00 39.25 107 LEU A C 1
ATOM 772 O O . LEU A 1 107 ? -23.811 -6.121 7.324 1.00 39.25 107 LEU A O 1
ATOM 776 N N . ALA A 1 108 ? -25.128 -6.796 5.595 1.00 50.62 108 ALA A N 1
ATOM 777 C CA . ALA A 1 108 ? -26.393 -6.958 6.299 1.00 50.62 108 ALA A CA 1
ATOM 778 C C . ALA A 1 108 ? -26.359 -8.169 7.244 1.00 50.62 108 ALA A C 1
ATOM 780 O O . ALA A 1 108 ? -25.569 -9.105 6.969 1.00 50.62 108 ALA A O 1
#

Organism: NCBI:txid3078227

Radius of gyration: 21.26 Å; chains: 1; bounding box: 76×29×58 Å